Protein AF-A0A938YU69-F1 (afdb_monomer)

Radius of gyration: 25.34 Å; Cα contacts (8 Å, |Δi|>4): 41;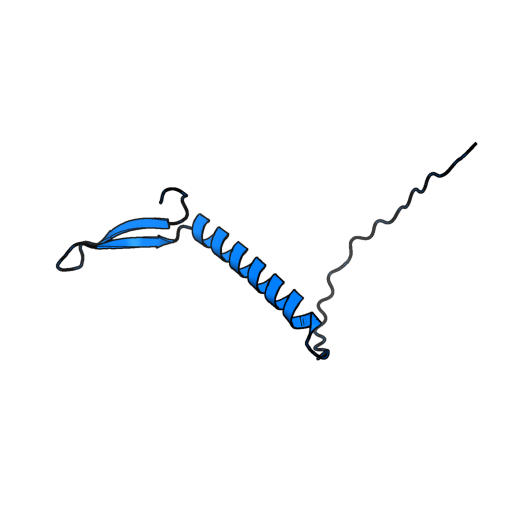 chains: 1; bounding box: 44×32×85 Å

Nearest PDB structures (foldseek):
  2dqr-assembly1_B  TM=5.448E-01  e=1.963E+00  Bacillus subtilis

Structure (mmCIF, N/CA/C/O backbone):
data_AF-A0A938YU69-F1
#
_entry.id   AF-A0A938YU69-F1
#
loop_
_atom_site.group_PDB
_atom_site.id
_atom_site.type_symbol
_atom_site.label_atom_id
_atom_site.label_alt_id
_atom_site.label_comp_id
_atom_site.label_asym_id
_atom_site.label_entity_id
_atom_site.label_seq_id
_atom_site.pdbx_PDB_ins_code
_atom_site.Cartn_x
_atom_site.Cartn_y
_atom_site.Cartn_z
_atom_site.occupancy
_atom_site.B_iso_or_equiv
_atom_site.auth_seq_id
_atom_site.auth_comp_id
_atom_site.auth_asym_id
_atom_site.auth_atom_id
_atom_site.pdbx_PDB_model_num
ATOM 1 N N . GLU A 1 1 ? 7.283 1.084 -1.870 1.00 74.00 1 GLU A N 1
ATOM 2 C CA . GLU A 1 1 ? 8.7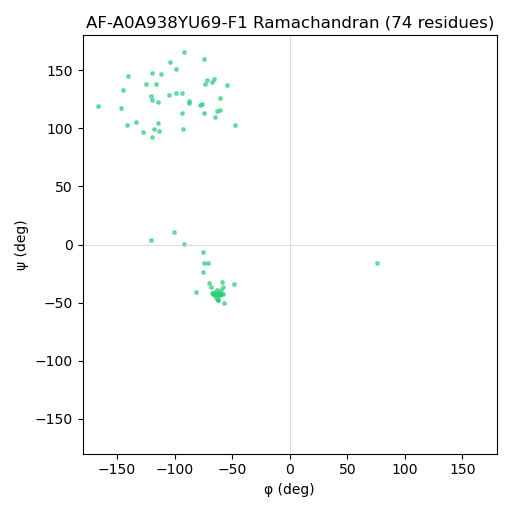53 1.049 -2.002 1.00 74.00 1 GLU A CA 1
ATOM 3 C C . GLU A 1 1 ? 9.440 1.726 -0.826 1.00 74.00 1 GLU A C 1
ATOM 5 O O . GLU A 1 1 ? 9.851 1.016 0.073 1.00 74.00 1 GLU A O 1
ATOM 10 N N . LYS A 1 2 ? 9.493 3.064 -0.738 1.00 93.50 2 LYS A N 1
ATOM 11 C CA . LYS A 1 2 ? 10.242 3.757 0.336 1.00 93.50 2 LYS A CA 1
ATOM 12 C C . LYS A 1 2 ? 9.794 3.412 1.766 1.00 93.50 2 LYS A C 1
ATOM 14 O O . LYS A 1 2 ? 10.608 3.419 2.676 1.00 93.50 2 LYS A O 1
ATOM 19 N N . LYS A 1 3 ? 8.502 3.125 1.951 1.00 92.75 3 LYS A N 1
ATOM 20 C CA . LYS A 1 3 ? 7.909 2.716 3.235 1.00 92.75 3 LYS A CA 1
ATOM 21 C C . LYS A 1 3 ? 7.675 1.199 3.360 1.00 92.75 3 LYS A C 1
ATOM 23 O O . LYS A 1 3 ? 6.904 0.796 4.207 1.00 92.75 3 LYS A O 1
ATOM 28 N N . GLY A 1 4 ? 8.203 0.369 2.457 1.00 95.69 4 GLY A N 1
ATOM 29 C CA . GLY A 1 4 ? 8.037 -1.095 2.533 1.00 95.69 4 GLY A CA 1
ATOM 30 C C . GLY A 1 4 ? 6.667 -1.667 2.129 1.00 95.69 4 GLY A C 1
ATOM 31 O O . GLY A 1 4 ? 6.579 -2.836 1.781 1.00 95.69 4 GLY A O 1
ATOM 32 N N . TYR A 1 5 ? 5.603 -0.861 2.045 1.00 97.38 5 TYR A N 1
ATOM 33 C CA . TYR A 1 5 ? 4.238 -1.369 1.784 1.00 97.38 5 TYR A CA 1
ATOM 34 C C . TYR A 1 5 ? 3.955 -1.903 0.370 1.00 97.38 5 TYR A C 1
ATOM 36 O O . TYR A 1 5 ? 2.942 -2.555 0.141 1.00 97.38 5 TYR A O 1
ATOM 44 N N . VAL A 1 6 ? 4.811 -1.599 -0.605 1.00 97.88 6 VAL A N 1
ATOM 45 C CA . VAL A 1 6 ? 4.599 -1.960 -2.017 1.00 97.88 6 VAL A CA 1
ATOM 46 C C . VAL A 1 6 ? 5.947 -2.285 -2.647 1.00 97.88 6 VAL A C 1
ATOM 48 O O . VAL A 1 6 ? 6.881 -1.490 -2.506 1.00 97.88 6 VAL A O 1
ATOM 51 N N . ASN A 1 7 ? 6.027 -3.392 -3.372 1.00 96.75 7 ASN A N 1
ATOM 52 C CA . ASN A 1 7 ? 7.175 -3.791 -4.176 1.00 96.75 7 ASN A CA 1
ATOM 53 C C . ASN A 1 7 ? 6.945 -3.432 -5.637 1.00 96.75 7 ASN A C 1
ATOM 55 O O . ASN A 1 7 ? 5.811 -3.436 -6.110 1.00 96.75 7 ASN A O 1
ATOM 59 N N . SER A 1 8 ? 8.022 -3.164 -6.368 1.00 96.25 8 SER A N 1
ATOM 60 C CA . SER A 1 8 ? 7.937 -2.970 -7.810 1.00 96.25 8 SER A CA 1
ATOM 61 C C . SER A 1 8 ? 8.764 -3.963 -8.583 1.00 96.25 8 SER A C 1
ATOM 63 O O . SER A 1 8 ? 9.873 -4.296 -8.171 1.00 96.25 8 SER A O 1
ATOM 65 N N . GLN A 1 9 ? 8.271 -4.311 -9.761 1.00 96.25 9 GLN A N 1
ATOM 66 C CA . GLN A 1 9 ? 8.985 -5.123 -10.731 1.00 96.25 9 GLN A CA 1
ATOM 67 C C . GLN A 1 9 ? 8.730 -4.600 -12.144 1.00 96.25 9 GLN A C 1
ATOM 69 O O . GLN A 1 9 ? 7.632 -4.127 -12.462 1.00 96.25 9 GLN A O 1
ATOM 74 N N . TRP A 1 10 ? 9.745 -4.690 -12.999 1.00 96.94 10 TRP A N 1
ATOM 75 C CA . TRP A 1 10 ? 9.577 -4.464 -14.429 1.00 96.94 10 TRP A CA 1
ATOM 76 C C . TRP A 1 10 ? 8.944 -5.699 -15.060 1.00 96.94 10 TRP A C 1
ATOM 78 O O . TRP A 1 10 ? 9.494 -6.794 -14.992 1.00 96.94 10 TRP A O 1
ATOM 88 N N . ASN A 1 11 ? 7.778 -5.517 -15.667 1.00 96.25 11 ASN A N 1
ATOM 89 C CA . ASN A 1 11 ? 7.101 -6.541 -16.440 1.00 96.25 11 ASN A CA 1
ATOM 90 C C . ASN A 1 11 ? 7.489 -6.383 -17.917 1.00 96.25 11 ASN A C 1
ATOM 92 O O . ASN A 1 11 ? 7.131 -5.381 -18.543 1.00 96.25 11 ASN A O 1
ATOM 96 N N . MET A 1 12 ? 8.218 -7.371 -18.441 1.00 96.69 12 MET A N 1
ATOM 97 C CA . MET A 1 12 ? 8.724 -7.418 -19.819 1.00 96.69 12 MET A CA 1
ATOM 98 C C . MET A 1 12 ? 7.774 -8.137 -20.790 1.00 96.69 12 MET A C 1
ATOM 100 O O . MET A 1 12 ? 8.080 -8.245 -21.970 1.00 96.69 12 MET A O 1
ATOM 104 N N . ASN A 1 13 ? 6.619 -8.624 -20.324 1.00 96.00 13 ASN A N 1
ATOM 105 C CA . ASN A 1 13 ? 5.709 -9.453 -21.127 1.00 96.00 13 ASN A CA 1
ATOM 106 C C . ASN A 1 13 ? 4.900 -8.653 -22.161 1.00 96.00 13 ASN A C 1
ATOM 108 O O . ASN A 1 13 ? 4.153 -9.233 -22.940 1.00 96.00 13 ASN A O 1
ATOM 112 N N . ASN A 1 14 ? 5.004 -7.324 -22.141 1.00 90.00 14 ASN A N 1
ATOM 113 C CA . ASN A 1 14 ? 4.342 -6.438 -23.091 1.00 90.00 14 ASN A CA 1
ATOM 114 C C . ASN A 1 14 ? 5.357 -5.911 -24.107 1.00 90.00 14 ASN A C 1
ATOM 116 O O . ASN A 1 14 ? 6.534 -5.784 -23.783 1.00 90.00 14 ASN A O 1
ATOM 120 N N . GLU A 1 15 ? 4.876 -5.486 -25.281 1.00 94.88 15 GLU A N 1
ATOM 121 C CA . GLU A 1 15 ? 5.694 -4.853 -26.334 1.00 94.88 15 GLU A CA 1
ATOM 122 C C . GLU A 1 15 ? 6.602 -3.735 -25.789 1.00 94.88 15 GLU A C 1
ATOM 124 O O . GLU A 1 15 ? 7.731 -3.551 -26.236 1.00 94.88 15 GLU A O 1
ATOM 129 N N . ARG A 1 16 ? 6.124 -3.012 -24.769 1.00 96.31 16 ARG A N 1
ATOM 130 C CA . ARG A 1 16 ? 6.919 -2.057 -23.996 1.00 96.31 16 ARG A CA 1
ATOM 131 C C . ARG A 1 16 ? 6.938 -2.465 -22.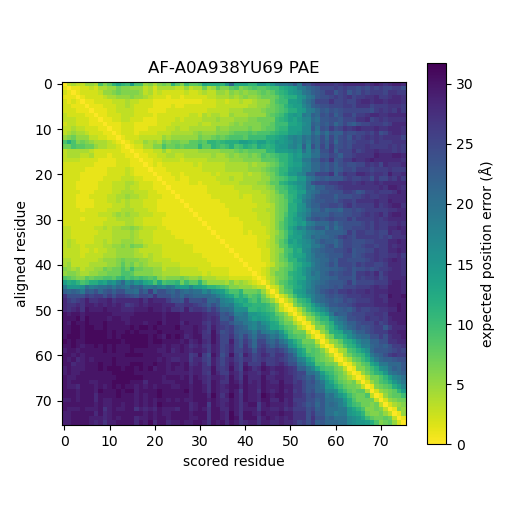523 1.00 96.31 16 ARG A C 1
ATOM 133 O O . ARG A 1 16 ? 5.853 -2.607 -21.946 1.00 96.31 16 ARG A O 1
ATOM 140 N N . PRO A 1 17 ? 8.121 -2.588 -21.891 1.00 96.81 17 PRO A N 1
ATOM 141 C CA . PRO A 1 17 ? 8.237 -2.868 -20.467 1.00 96.81 17 PRO A CA 1
ATOM 142 C C . PRO A 1 17 ? 7.465 -1.874 -19.603 1.00 96.81 17 PRO A C 1
ATOM 144 O O . PRO A 1 17 ? 7.516 -0.663 -19.825 1.00 96.81 17 PRO A O 1
ATOM 147 N N . ARG A 1 18 ? 6.767 -2.378 -18.585 1.00 97.25 18 ARG A N 1
ATOM 148 C CA . ARG A 1 18 ? 6.002 -1.547 -17.643 1.00 97.25 18 ARG A CA 1
ATOM 149 C C . ARG A 1 18 ? 6.427 -1.829 -16.215 1.00 97.25 18 ARG A C 1
ATOM 151 O O . ARG A 1 18 ? 6.585 -2.984 -15.830 1.00 97.25 18 ARG A O 1
ATOM 158 N N . LYS A 1 19 ? 6.556 -0.779 -15.406 1.00 97.44 19 LYS A N 1
ATOM 159 C CA . LYS A 1 19 ? 6.741 -0.930 -13.963 1.00 97.44 19 LYS A CA 1
ATOM 160 C C . LYS A 1 19 ? 5.396 -1.302 -13.338 1.00 97.44 19 LYS A C 1
ATOM 162 O O . LYS A 1 19 ? 4.415 -0.580 -13.493 1.00 97.44 19 LYS A O 1
ATOM 167 N N . THR A 1 20 ? 5.353 -2.445 -12.670 1.00 96.94 20 THR A N 1
ATOM 168 C CA . THR A 1 20 ? 4.173 -2.954 -11.960 1.00 96.94 20 THR A CA 1
ATOM 169 C C . THR A 1 20 ? 4.428 -2.922 -10.464 1.00 96.94 20 THR A C 1
ATOM 171 O O . THR A 1 20 ? 5.569 -3.086 -10.028 1.00 96.94 20 THR A O 1
ATOM 174 N N . TYR A 1 21 ? 3.372 -2.677 -9.696 1.00 97.25 21 TYR A N 1
ATOM 175 C CA . TYR A 1 21 ? 3.429 -2.494 -8.254 1.00 97.25 21 TYR A CA 1
ATOM 176 C C . TYR A 1 21 ? 2.571 -3.554 -7.578 1.00 97.25 21 TYR A C 1
ATOM 178 O O . TYR A 1 21 ? 1.384 -3.658 -7.868 1.00 97.25 21 TYR A O 1
ATOM 186 N N . ASN A 1 22 ? 3.180 -4.313 -6.674 1.00 96.81 22 ASN A N 1
ATOM 187 C CA . ASN A 1 22 ? 2.524 -5.365 -5.913 1.00 96.81 22 ASN A CA 1
ATOM 188 C C . ASN A 1 22 ? 2.535 -5.005 -4.435 1.00 96.81 22 ASN A C 1
ATOM 190 O O . ASN A 1 22 ? 3.539 -4.521 -3.906 1.00 96.81 22 ASN A O 1
ATOM 194 N N . LEU A 1 23 ? 1.420 -5.250 -3.765 1.00 97.62 23 LEU A N 1
ATOM 195 C CA . LEU A 1 23 ? 1.304 -5.024 -2.334 1.00 97.62 23 LEU A CA 1
ATOM 196 C C . LEU A 1 23 ? 2.193 -6.016 -1.568 1.00 97.62 23 LEU A C 1
ATOM 198 O O . LEU A 1 23 ? 2.284 -7.186 -1.937 1.00 97.62 23 LEU A O 1
ATOM 202 N N . THR A 1 24 ? 2.862 -5.552 -0.514 1.00 98.00 24 THR A N 1
ATOM 203 C CA . THR A 1 24 ? 3.620 -6.429 0.393 1.00 98.00 24 THR A CA 1
ATOM 204 C C . THR A 1 24 ? 2.751 -6.877 1.563 1.00 98.00 24 THR A C 1
ATOM 206 O O . THR A 1 24 ? 1.719 -6.269 1.840 1.00 98.00 24 THR A O 1
ATOM 209 N N . ASN A 1 25 ? 3.184 -7.895 2.313 1.00 97.88 25 ASN A N 1
ATOM 210 C CA . ASN A 1 25 ? 2.472 -8.331 3.523 1.00 97.88 25 ASN A CA 1
ATOM 211 C C . ASN A 1 25 ? 2.336 -7.202 4.558 1.00 97.88 25 ASN A C 1
ATOM 213 O O . ASN A 1 25 ? 1.304 -7.075 5.218 1.00 97.88 25 ASN A O 1
ATOM 217 N N . GLU A 1 26 ? 3.361 -6.355 4.680 1.00 97.38 26 GLU A N 1
ATOM 218 C CA . GLU A 1 26 ? 3.319 -5.180 5.552 1.00 97.38 26 GLU A CA 1
ATOM 219 C C . GLU A 1 26 ? 2.276 -4.165 5.056 1.00 97.38 26 GLU A C 1
ATOM 221 O O . GLU A 1 26 ? 1.467 -3.664 5.837 1.00 97.38 26 GLU A O 1
ATOM 226 N N . GLY A 1 27 ? 2.233 -3.919 3.741 1.00 97.94 27 GLY A N 1
ATOM 227 C CA . GLY A 1 27 ? 1.220 -3.067 3.120 1.00 97.94 27 GLY A CA 1
ATOM 228 C C . GLY A 1 27 ? -0.198 -3.598 3.304 1.00 97.94 27 GLY A C 1
ATOM 229 O O . GLY A 1 27 ? -1.092 -2.830 3.647 1.00 97.94 27 GLY A O 1
ATOM 230 N N . GLN A 1 28 ? -0.396 -4.909 3.158 1.00 98.12 28 GLN A N 1
ATOM 231 C CA . GLN A 1 28 ? -1.680 -5.561 3.415 1.00 98.12 28 GLN A CA 1
ATOM 232 C C . GLN A 1 28 ? -2.106 -5.403 4.874 1.00 98.12 28 GLN A C 1
ATOM 234 O O . GLN A 1 28 ? -3.250 -5.057 5.144 1.00 98.12 28 GLN A O 1
ATOM 239 N N . THR A 1 29 ? -1.186 -5.594 5.820 1.00 98.00 29 THR A N 1
ATOM 240 C CA . THR A 1 29 ? -1.474 -5.426 7.252 1.00 98.00 29 THR A CA 1
ATOM 241 C C . THR A 1 29 ? -1.920 -3.995 7.565 1.00 98.00 29 THR A C 1
ATOM 243 O O . THR A 1 29 ? -2.901 -3.790 8.281 1.00 98.00 29 THR A O 1
ATOM 246 N N . MET A 1 30 ? -1.245 -2.999 6.987 1.00 97.62 30 MET A N 1
ATOM 247 C CA . MET A 1 30 ? -1.605 -1.586 7.139 1.00 97.62 30 MET A CA 1
ATOM 248 C C . MET A 1 30 ? -2.979 -1.267 6.527 1.00 97.62 30 MET A C 1
ATOM 250 O O . MET A 1 30 ? -3.776 -0.554 7.145 1.00 97.62 30 MET A O 1
ATOM 254 N N . LEU A 1 31 ? -3.300 -1.832 5.359 1.00 98.19 31 LEU A N 1
ATOM 255 C CA . LEU A 1 31 ? -4.622 -1.674 4.748 1.00 98.19 31 LEU A CA 1
ATOM 256 C C . LEU A 1 31 ? -5.723 -2.332 5.584 1.00 98.19 31 LEU A C 1
ATOM 258 O O . LEU A 1 31 ? -6.736 -1.686 5.827 1.00 98.19 31 LEU A O 1
ATOM 262 N N . ASN A 1 32 ? -5.497 -3.535 6.117 1.00 98.19 32 ASN A N 1
ATOM 263 C CA . ASN A 1 32 ? -6.447 -4.209 7.010 1.00 98.19 32 ASN A CA 1
ATOM 264 C C . ASN A 1 32 ? -6.721 -3.375 8.273 1.00 98.19 32 ASN A C 1
ATOM 266 O O . ASN A 1 32 ? -7.861 -3.243 8.716 1.00 98.19 32 ASN A O 1
ATOM 270 N N . PHE A 1 33 ? -5.682 -2.778 8.866 1.00 98.00 33 PHE A N 1
ATOM 271 C CA . PHE A 1 33 ? -5.851 -1.878 10.009 1.00 98.00 33 PHE A CA 1
ATOM 272 C C . PHE A 1 33 ? -6.685 -0.639 9.649 1.00 98.00 33 PHE A C 1
ATOM 274 O O . PHE A 1 33 ? -7.563 -0.225 10.412 1.00 98.00 33 PHE A O 1
ATOM 281 N N . THR A 1 34 ? -6.424 -0.062 8.477 1.00 98.12 34 THR A N 1
ATOM 282 C CA . THR A 1 34 ? -7.160 1.102 7.972 1.00 98.12 34 THR A CA 1
ATOM 283 C C . THR A 1 34 ? -8.628 0.758 7.729 1.00 98.12 34 THR A C 1
ATOM 285 O O . THR A 1 34 ? -9.508 1.484 8.185 1.00 98.12 34 THR A O 1
ATOM 288 N N . GLU A 1 35 ? -8.899 -0.378 7.088 1.00 98.12 35 GLU A N 1
ATOM 289 C CA . GLU A 1 35 ? -10.245 -0.904 6.856 1.00 98.12 35 GLU A CA 1
ATOM 290 C C . GLU A 1 35 ? -11.005 -1.091 8.171 1.00 98.12 35 GLU A C 1
ATOM 292 O O . GLU A 1 35 ? -12.100 -0.557 8.336 1.00 98.12 35 GLU A O 1
ATOM 297 N N . ASN A 1 36 ? -10.401 -1.765 9.151 1.00 97.75 36 ASN A N 1
ATOM 298 C CA . ASN A 1 36 ? -11.016 -1.970 10.461 1.00 97.75 36 ASN A CA 1
ATOM 299 C C . ASN A 1 36 ? -11.335 -0.646 11.167 1.00 97.75 36 ASN A C 1
ATOM 301 O O . ASN A 1 36 ? -12.394 -0.503 11.782 1.00 97.75 36 ASN A O 1
ATOM 305 N N . SER A 1 37 ? -10.444 0.340 11.056 1.00 97.31 37 SER A N 1
ATOM 306 C CA . SER A 1 37 ? -10.643 1.670 11.640 1.00 97.31 37 SER A CA 1
ATOM 307 C C . SER A 1 37 ? -11.799 2.421 10.974 1.00 97.31 37 SER A C 1
ATOM 309 O O . SER A 1 37 ? -12.612 3.039 11.665 1.00 97.31 37 SER A O 1
ATOM 311 N N . LEU A 1 38 ? -11.912 2.335 9.647 1.00 97.00 38 LEU A N 1
ATOM 312 C CA . LEU A 1 38 ? -13.020 2.923 8.892 1.00 97.00 38 LEU A CA 1
ATOM 313 C C . LEU A 1 38 ? -14.345 2.218 9.197 1.00 97.00 38 LEU A C 1
ATOM 315 O O . LEU A 1 38 ? -15.344 2.889 9.440 1.00 97.00 38 LEU A O 1
ATOM 319 N N . ASN A 1 39 ? -14.351 0.889 9.292 1.00 95.31 39 ASN A N 1
ATOM 320 C CA . ASN A 1 39 ? -15.532 0.120 9.683 1.00 95.31 39 ASN A CA 1
ATOM 321 C C . ASN A 1 39 ? -16.016 0.507 11.086 1.00 95.31 39 ASN A C 1
ATOM 323 O O . ASN A 1 39 ? -17.212 0.714 11.295 1.00 95.31 39 ASN A O 1
ATOM 327 N N . LEU A 1 40 ? -15.095 0.680 12.039 1.00 94.81 40 LEU A N 1
ATOM 328 C CA . LEU A 1 40 ? -15.429 1.148 13.382 1.00 94.81 40 LEU A CA 1
ATOM 329 C C . LEU A 1 40 ? -16.022 2.563 13.363 1.00 94.81 40 LEU A C 1
ATOM 331 O O . LEU A 1 40 ? -16.963 2.847 14.105 1.00 94.81 40 LEU A O 1
ATOM 335 N N . LEU A 1 41 ? -15.492 3.451 12.519 1.00 94.56 41 LEU A N 1
ATOM 336 C CA . LEU A 1 41 ? -16.040 4.792 12.330 1.00 94.56 41 LEU A CA 1
ATOM 337 C C . LEU A 1 41 ? -17.470 4.721 11.776 1.00 94.56 41 LEU A C 1
ATOM 339 O O . LEU A 1 41 ? -18.369 5.349 12.332 1.00 94.56 41 LEU A O 1
ATOM 343 N N . CYS A 1 42 ? -17.697 3.916 10.736 1.00 90.69 42 CYS A N 1
ATOM 344 C CA . CYS A 1 42 ? -19.018 3.696 10.152 1.00 90.69 42 CYS A CA 1
ATOM 345 C C . CYS A 1 42 ? -20.011 3.149 11.181 1.00 90.69 42 CYS A C 1
ATOM 347 O O . CYS A 1 42 ? -21.132 3.642 11.258 1.00 90.69 42 CYS A O 1
ATOM 349 N N . GLN A 1 43 ? -19.600 2.193 12.017 1.00 90.19 43 GLN A N 1
ATOM 350 C CA . GLN A 1 43 ? -20.437 1.678 13.101 1.00 90.19 43 GLN A CA 1
ATOM 351 C C . GLN A 1 43 ? -20.771 2.768 14.119 1.00 90.19 43 GLN A C 1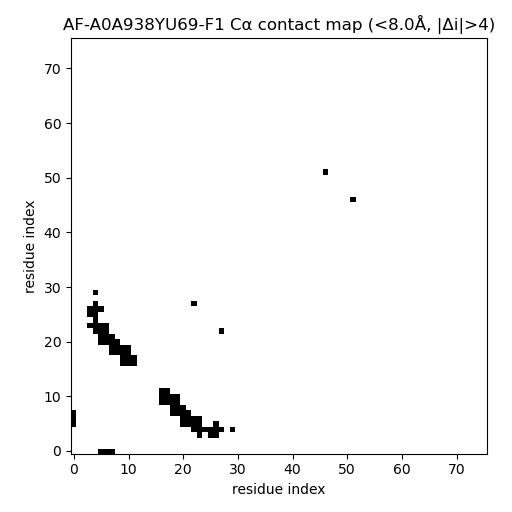
ATOM 353 O O . GLN A 1 43 ? -21.935 2.939 14.461 1.00 90.19 43 GLN A O 1
ATOM 358 N N . LYS A 1 44 ? -19.781 3.537 14.583 1.00 88.56 44 LYS A N 1
ATOM 359 C CA . LYS A 1 44 ? -19.981 4.564 15.618 1.00 88.56 44 LYS A CA 1
ATOM 360 C C . LYS A 1 44 ? -20.808 5.752 15.137 1.00 88.56 44 LYS A C 1
ATOM 362 O O . LYS A 1 44 ? -21.590 6.294 15.906 1.00 88.56 44 LYS A O 1
ATOM 367 N N . ILE A 1 45 ? -20.643 6.170 13.885 1.00 87.00 45 ILE A N 1
ATOM 368 C CA . ILE A 1 45 ? -21.413 7.281 13.312 1.00 87.00 45 ILE A CA 1
ATOM 369 C C . ILE A 1 45 ? -22.793 6.794 12.852 1.00 87.00 45 ILE A C 1
ATOM 371 O O . ILE A 1 45 ? -23.791 7.470 13.085 1.00 87.00 45 ILE A O 1
ATOM 375 N N . GLY A 1 46 ? -22.868 5.608 12.246 1.00 68.44 46 GLY A N 1
ATOM 376 C CA . GLY A 1 46 ? -24.108 5.034 11.724 1.00 68.44 46 GLY A CA 1
ATOM 377 C C . GLY A 1 46 ? -25.097 4.596 12.805 1.00 68.44 46 GLY A C 1
ATOM 378 O O . GLY A 1 46 ? -26.301 4.733 12.611 1.00 68.44 46 GLY A O 1
ATOM 379 N N . THR A 1 47 ? -24.624 4.126 13.964 1.00 60.88 47 THR A N 1
ATOM 380 C CA . THR A 1 47 ? -25.508 3.706 15.071 1.00 60.88 47 THR A CA 1
ATOM 381 C C . THR A 1 47 ? -26.131 4.870 15.841 1.00 60.88 47 THR A C 1
ATOM 383 O O . THR A 1 47 ? -27.207 4.697 16.404 1.00 60.88 47 THR A O 1
ATOM 386 N N . ASN A 1 48 ? -25.533 6.066 15.822 1.00 59.09 48 ASN A N 1
ATOM 387 C CA . ASN A 1 48 ? -26.081 7.229 16.531 1.00 59.09 48 ASN A CA 1
ATOM 388 C C . ASN A 1 48 ? -27.316 7.851 15.847 1.00 59.09 48 ASN A C 1
ATOM 390 O O . ASN A 1 48 ? -28.049 8.585 16.501 1.00 59.09 48 ASN A O 1
ATOM 394 N N . ASN A 1 49 ? -27.578 7.535 14.570 1.00 57.22 49 ASN A N 1
ATOM 395 C CA . ASN A 1 49 ? -28.691 8.103 13.793 1.00 57.22 49 ASN A CA 1
ATOM 396 C C . ASN A 1 49 ? -29.693 7.058 13.259 1.00 57.22 49 ASN A C 1
ATOM 398 O O . ASN A 1 49 ? -30.616 7.423 12.531 1.00 57.22 49 ASN A O 1
ATOM 402 N N . ALA A 1 50 ? -29.541 5.772 13.595 1.00 54.94 50 ALA A N 1
ATOM 403 C CA . ALA A 1 50 ? -30.451 4.717 13.150 1.00 54.94 50 ALA A CA 1
ATOM 404 C C . ALA A 1 50 ? -31.386 4.271 14.294 1.00 54.94 50 ALA A C 1
ATOM 406 O O . ALA A 1 50 ? -30.895 3.931 15.375 1.00 54.94 50 ALA A O 1
ATOM 407 N N . PRO A 1 51 ? -32.722 4.231 14.097 1.00 55.06 51 PRO A N 1
ATOM 408 C CA . PRO A 1 51 ? -33.623 3.616 15.064 1.00 55.06 51 PRO A CA 1
ATOM 409 C C . PRO A 1 51 ? -33.251 2.136 15.224 1.00 55.06 51 PRO A C 1
ATOM 411 O O . PRO A 1 51 ? -33.131 1.395 14.251 1.00 55.06 51 PRO A O 1
ATOM 414 N N . GLN A 1 52 ? -33.020 1.740 16.473 1.00 47.50 52 GLN A N 1
ATOM 415 C CA . GLN A 1 52 ? -32.551 0.428 16.918 1.00 47.50 52 GLN A CA 1
ATOM 416 C C . GLN A 1 52 ? -33.335 -0.728 16.263 1.00 47.50 52 GLN A C 1
ATOM 418 O O . GLN A 1 52 ? -34.433 -1.061 16.706 1.00 47.50 52 GLN A O 1
ATOM 423 N N . MET A 1 53 ? -32.762 -1.395 15.258 1.00 48.19 53 MET A N 1
ATOM 424 C CA . MET A 1 53 ? -33.196 -2.741 14.875 1.00 48.19 53 MET A CA 1
ATOM 425 C C . MET A 1 53 ? -32.332 -3.756 15.617 1.00 48.19 53 MET A C 1
ATOM 427 O O . MET A 1 53 ? -31.185 -4.025 15.264 1.00 48.19 53 MET A O 1
ATOM 431 N N . LYS A 1 54 ? -32.905 -4.282 16.699 1.00 45.62 54 LYS A N 1
ATOM 432 C CA . LYS A 1 54 ? -32.350 -5.346 17.530 1.00 45.62 54 LYS A CA 1
ATOM 433 C C . LYS A 1 54 ? -32.269 -6.628 16.692 1.00 45.62 54 LYS A C 1
ATOM 435 O O . LYS A 1 54 ? -33.298 -7.222 16.385 1.00 45.62 54 LYS A O 1
ATOM 440 N N . VAL A 1 55 ? -31.064 -7.067 16.342 1.00 49.81 55 VAL A N 1
ATOM 441 C CA . VAL A 1 55 ? -30.825 -8.461 15.946 1.00 49.81 55 VAL A CA 1
ATOM 442 C C . VAL A 1 55 ? -29.933 -9.066 17.014 1.00 49.81 55 VAL A C 1
ATOM 444 O O . VAL A 1 55 ? -28.725 -8.842 17.051 1.00 49.81 55 VAL A O 1
ATOM 447 N N . GLU A 1 56 ? -30.568 -9.774 17.944 1.00 41.38 56 GLU A N 1
ATOM 448 C CA . GLU A 1 56 ? -29.877 -10.586 18.934 1.00 41.38 56 GLU A CA 1
ATOM 449 C C . GLU A 1 56 ? -29.350 -11.851 18.253 1.00 41.38 56 GLU A C 1
ATOM 451 O O . GLU A 1 56 ? -30.116 -12.714 17.834 1.00 41.38 56 GLU A O 1
ATOM 456 N N . ALA A 1 57 ? -28.029 -11.970 18.173 1.00 40.00 57 ALA A N 1
ATOM 457 C CA . ALA A 1 57 ? -27.357 -13.256 18.091 1.00 40.00 57 ALA A CA 1
ATOM 458 C C . ALA A 1 57 ? -26.303 -13.278 19.199 1.00 40.00 57 ALA A C 1
ATOM 460 O O . ALA A 1 57 ? -25.220 -12.706 19.092 1.00 40.00 57 ALA A O 1
ATOM 461 N N . SER A 1 58 ? -26.690 -13.883 20.317 1.00 43.66 58 SER A N 1
ATOM 462 C CA . SER A 1 58 ? -25.857 -14.134 21.482 1.00 43.66 58 SER A CA 1
ATOM 463 C C . SER A 1 58 ? -24.705 -15.077 21.130 1.00 43.66 58 SER A C 1
ATOM 465 O O . SER A 1 58 ? -24.932 -16.260 20.879 1.00 43.66 58 SER A O 1
ATOM 467 N N . VAL A 1 59 ? -23.467 -14.588 21.200 1.00 42.69 59 VAL A N 1
ATOM 468 C CA . VAL A 1 59 ? -22.310 -15.441 21.493 1.00 42.69 59 VAL A CA 1
ATOM 469 C C . VAL A 1 59 ? -21.690 -14.943 22.791 1.00 42.69 59 VAL A C 1
ATOM 471 O O . VAL A 1 59 ? -20.991 -13.934 22.847 1.00 42.69 59 VAL A O 1
ATOM 474 N N . THR A 1 60 ? -22.032 -15.658 23.856 1.00 37.34 60 THR A N 1
ATOM 475 C CA . THR A 1 60 ? -21.496 -15.536 25.208 1.00 37.34 60 THR A CA 1
ATOM 476 C C . THR A 1 60 ? -19.991 -15.805 25.200 1.00 37.34 60 THR A C 1
ATOM 478 O O . THR A 1 60 ? -19.570 -16.928 24.939 1.00 37.34 60 THR A O 1
ATOM 481 N N . MET A 1 61 ? -19.178 -14.799 25.531 1.00 46.31 61 MET A N 1
ATOM 482 C CA . MET A 1 61 ? -17.779 -15.002 25.928 1.00 46.31 61 MET A CA 1
ATOM 483 C C . MET A 1 61 ? -17.703 -15.105 27.462 1.00 46.31 61 MET A C 1
ATOM 485 O O . MET A 1 61 ? -18.271 -14.249 28.148 1.00 46.31 61 MET A O 1
ATOM 489 N N . PRO A 1 62 ? -17.036 -16.128 28.029 1.00 48.44 62 PRO A N 1
ATOM 490 C CA . PRO A 1 62 ? -16.929 -16.300 29.472 1.00 48.44 62 PRO A CA 1
ATOM 491 C C . PRO A 1 62 ? -15.956 -15.282 30.079 1.00 48.44 62 PRO A C 1
ATOM 493 O O . PRO A 1 62 ? -14.904 -14.971 29.523 1.00 48.44 62 PRO A O 1
ATOM 496 N N . GLY A 1 63 ? -16.366 -14.737 31.224 1.00 39.19 63 GLY A N 1
ATOM 497 C CA . GLY A 1 63 ? -15.752 -13.586 31.867 1.00 39.19 63 GLY A CA 1
ATOM 498 C C . GLY A 1 63 ? -14.412 -13.837 32.556 1.00 39.19 63 GLY A C 1
ATOM 499 O O . GLY A 1 63 ? -14.086 -14.941 32.986 1.00 39.19 63 GLY A O 1
ATOM 500 N N . LEU A 1 64 ? -13.688 -12.735 32.757 1.00 46.00 64 LEU A N 1
ATOM 501 C CA . LEU A 1 64 ? -12.612 -12.634 33.732 1.00 46.00 64 LEU A CA 1
ATOM 502 C C . LEU A 1 64 ? -12.972 -11.530 34.730 1.00 46.00 64 LEU A C 1
ATOM 504 O O . LEU A 1 64 ? -12.727 -10.347 34.511 1.00 46.00 64 LEU A O 1
ATOM 508 N N . ALA A 1 65 ? -13.611 -11.932 35.826 1.00 46.94 65 ALA A N 1
ATOM 509 C CA . ALA A 1 65 ? -13.882 -11.072 36.964 1.00 46.94 65 ALA A CA 1
ATOM 510 C C . ALA A 1 65 ? -12.691 -11.099 37.928 1.00 46.94 65 ALA A C 1
ATOM 512 O O . ALA A 1 65 ? -12.390 -12.153 38.481 1.00 46.94 65 ALA A O 1
ATOM 513 N N . LYS A 1 66 ? -12.087 -9.938 38.209 1.00 47.69 66 LYS A N 1
ATOM 514 C CA . LYS A 1 66 ? -11.538 -9.617 39.537 1.00 47.69 66 LYS A CA 1
ATOM 515 C C . LYS A 1 66 ? -11.820 -8.148 39.855 1.00 47.69 66 LYS A C 1
ATOM 517 O O . LYS A 1 66 ? -11.183 -7.243 39.330 1.00 47.69 66 LYS A O 1
ATOM 522 N N . LYS A 1 67 ? -12.827 -7.939 40.707 1.00 45.03 67 LYS A N 1
ATOM 523 C CA . LYS A 1 67 ? -13.035 -6.707 41.476 1.00 45.03 67 LYS A CA 1
ATOM 524 C C . LYS A 1 67 ? -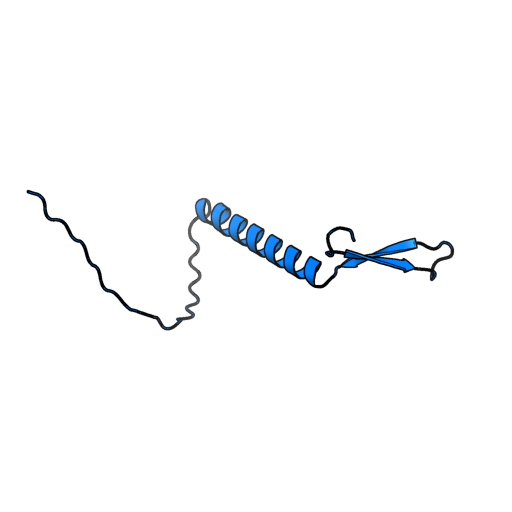11.969 -6.657 42.572 1.00 45.03 67 LYS A C 1
ATOM 526 O O . LYS A 1 67 ? -11.765 -7.689 4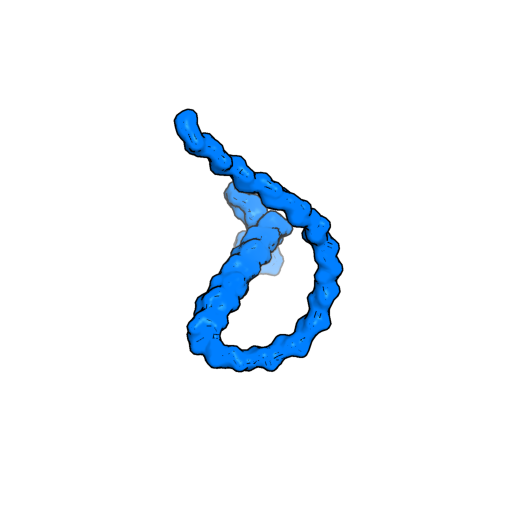3.192 1.00 45.03 67 LYS A O 1
ATOM 531 N N . THR A 1 68 ? -11.422 -5.482 42.871 1.00 50.41 68 THR A N 1
ATOM 532 C CA . THR A 1 68 ? -11.370 -4.932 44.241 1.00 50.41 68 THR A CA 1
ATOM 533 C C . THR A 1 68 ? -10.993 -3.455 44.178 1.00 50.41 68 THR A C 1
ATOM 535 O O . THR A 1 68 ? -9.928 -3.085 43.692 1.00 50.41 68 THR A O 1
ATOM 538 N N . SER A 1 69 ? -11.908 -2.631 44.672 1.00 46.81 69 SER A N 1
ATOM 539 C CA . SER A 1 69 ? -11.764 -1.215 44.986 1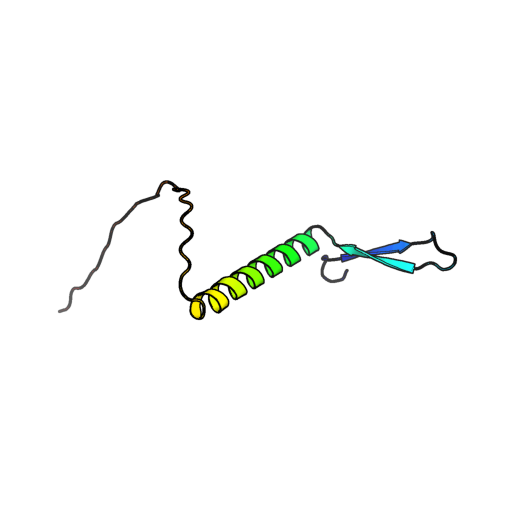.00 46.81 69 SER A CA 1
ATOM 540 C C . SER A 1 69 ? -10.783 -0.982 46.135 1.00 46.81 69 SER A C 1
ATOM 542 O O . SER A 1 69 ? -10.875 -1.681 47.141 1.00 46.81 69 SER A O 1
ATOM 544 N N . PHE A 1 70 ? -9.991 0.086 46.063 1.00 50.00 70 PHE A N 1
ATOM 545 C CA . PHE A 1 70 ? -9.534 0.798 47.256 1.00 50.00 70 PHE A CA 1
ATOM 546 C C . PHE A 1 70 ? -9.727 2.297 47.028 1.00 50.00 70 PHE A C 1
ATOM 548 O O . PHE A 1 70 ? -9.008 2.922 46.255 1.00 50.00 70 PHE A O 1
ATOM 555 N N . ALA A 1 71 ? -10.750 2.853 47.675 1.00 51.88 71 ALA A N 1
ATOM 556 C CA . ALA A 1 71 ? -10.855 4.281 47.918 1.00 51.88 71 ALA A CA 1
ATOM 557 C C . ALA A 1 71 ? -10.116 4.564 49.230 1.00 51.88 71 ALA A C 1
ATOM 559 O O . ALA A 1 71 ? -10.444 3.965 50.253 1.00 51.88 71 ALA A O 1
ATOM 560 N N . SER A 1 72 ? -9.127 5.453 49.211 1.00 58.53 72 SER A N 1
ATOM 561 C CA . SER A 1 72 ? -8.529 5.994 50.431 1.00 58.53 72 SER A CA 1
ATOM 562 C C . SER A 1 72 ? -8.831 7.485 50.505 1.00 58.53 72 SER A C 1
ATOM 564 O O . SER A 1 72 ? -8.232 8.289 49.792 1.00 58.53 72 SER A O 1
ATOM 566 N N . THR A 1 73 ? -9.769 7.847 51.374 1.00 45.75 73 THR A N 1
ATOM 567 C CA . THR A 1 73 ? -9.979 9.216 51.843 1.00 45.75 73 THR A CA 1
ATOM 568 C C . THR A 1 73 ? -9.664 9.230 53.331 1.00 45.75 73 THR A C 1
ATOM 570 O O . THR A 1 73 ? -10.299 8.502 54.089 1.00 45.75 73 THR A O 1
ATOM 573 N N . LEU A 1 74 ? -8.724 10.071 53.761 1.00 56.81 74 LEU A N 1
ATOM 574 C CA . LEU A 1 74 ? -8.736 10.604 55.119 1.00 56.81 74 LEU A CA 1
ATOM 575 C C . LEU A 1 74 ? -8.174 12.025 55.108 1.00 56.81 74 LEU A C 1
ATOM 577 O O . LEU A 1 74 ? -7.024 12.250 54.743 1.00 56.81 74 LEU A O 1
ATOM 581 N N . ALA A 1 75 ? -9.032 12.962 55.497 1.00 48.31 75 ALA A N 1
ATOM 582 C CA . ALA A 1 75 ? -8.691 14.324 55.854 1.00 48.31 75 ALA A CA 1
ATOM 583 C C . ALA A 1 75 ? -8.602 14.420 57.381 1.00 48.31 75 ALA A C 1
ATOM 585 O O . ALA A 1 75 ? -9.545 14.006 58.062 1.00 48.31 75 ALA A O 1
ATOM 586 N N . LYS A 1 76 ? -7.515 14.996 57.895 1.00 46.69 76 LYS A N 1
ATOM 587 C CA . LYS A 1 76 ? -7.527 16.062 58.905 1.00 46.69 76 LYS A CA 1
ATOM 588 C C . LYS A 1 76 ? -6.138 16.665 59.042 1.00 46.69 76 LYS A C 1
ATOM 590 O O . LYS A 1 76 ? -5.175 15.872 59.085 1.00 46.69 76 LYS A O 1
#

Sequence (76 aa):
EKKGYVNSQWNMNNERPRKTYNLTNEGQTMLNFTENSLNLLCQKIGTNNAPQMKVEASVTMPGLAKKTSFASTLAK

Foldseek 3Di:
DVVQQKDWDWDPPDPDIDIDIDGDPVVVVVVVVVVVVVVVVCCVVVVVPDDDDDDDDDDDDDDDDDDDDDDDDDDD

Mean pred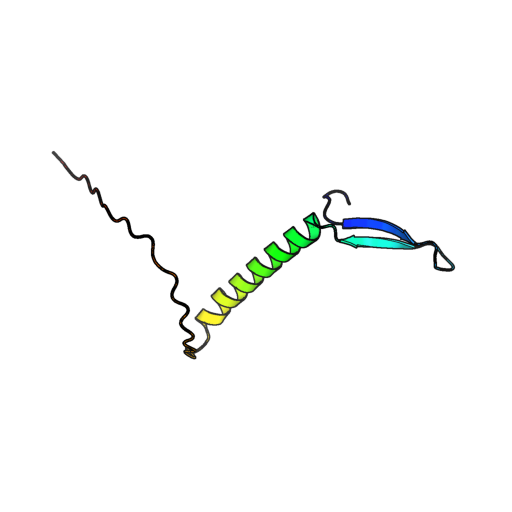icted aligned error: 15.59 Å

Solvent-accessible surface area (backbone atoms only — not comparable to full-atom values): 5150 Å² total; per-residue (Å²): 78,99,82,58,32,28,46,74,47,78,42,69,92,45,103,63,71,40,83,44,79,44,78,27,74,64,27,50,52,53,48,54,52,50,50,54,51,52,52,52,48,50,51,6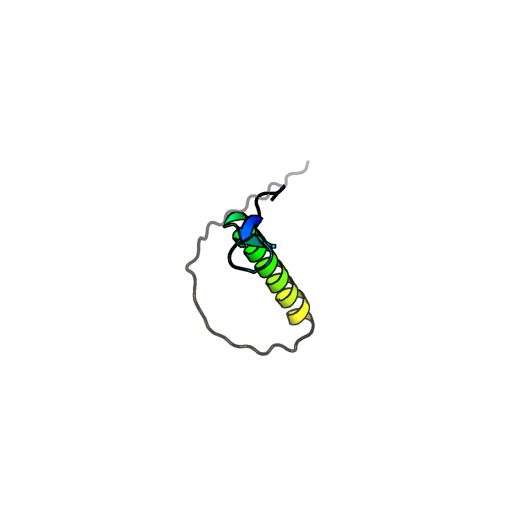2,58,52,57,77,78,48,84,85,79,85,77,88,77,89,79,88,76,87,81,86,88,79,87,82,87,82,88,88,85,84,89,132

Secondary structure (DSSP, 8-state):
-TTSSEEEEEE-SSSS-EEEEEE-HHHHHHHHHHHHHHHHHHHHHHHTSS----------PPP-------------

pLDDT: mean 76.62, std 23.36, range [37.34, 98.19]